Protein AF-A0A3R6I8G3-F1 (afdb_monomer)

Nearest PDB structures (foldseek):
  6juv-assembly1_A  TM=8.403E-01  e=1.743E-01  Pyrococcus yayanosii CH1
  6eml-assembly1_r  TM=7.770E-01  e=7.997E-02  Saccharomyces cerevisiae S288C
  6jmi-assembly2_C  TM=5.742E-01  e=1.037E-01  Mycobacterium tuberculosis H37Rv
  2l01-assembly1_B  TM=5.287E-01  e=1.344E-01  Phocaeicola vulgatus ATCC 8482
  4jba-assembly1_B  TM=5.436E-01  e=2.930E-01  Escherichia coli K-12

Mean predicted aligned error: 3.14 Å

Organism: NCBI:txid165179

Structure (mmCIF, N/CA/C/O backbone):
data_AF-A0A3R6I8G3-F1
#
_entry.id   AF-A0A3R6I8G3-F1
#
loop_
_atom_site.group_PDB
_atom_site.id
_atom_site.type_symbol
_atom_site.label_atom_id
_atom_site.label_alt_id
_atom_site.label_comp_id
_atom_site.label_asym_id
_atom_site.label_entity_id
_atom_site.label_seq_id
_atom_site.pdbx_PDB_ins_code
_atom_site.Cartn_x
_atom_site.Cartn_y
_atom_site.Cartn_z
_atom_site.occupancy
_atom_site.B_iso_or_equiv
_atom_site.auth_seq_id
_atom_site.auth_comp_id
_atom_site.auth_asym_id
_atom_site.auth_atom_id
_atom_site.pdbx_PDB_model_num
ATOM 1 N N . MET A 1 1 ? -16.827 14.245 -2.083 1.00 54.34 1 MET A N 1
ATOM 2 C CA . MET A 1 1 ? -15.421 14.523 -1.711 1.00 54.34 1 MET A CA 1
ATOM 3 C C . MET A 1 1 ? -14.841 13.215 -1.200 1.00 54.34 1 MET A C 1
ATOM 5 O O . MET A 1 1 ? -15.437 12.675 -0.280 1.00 54.34 1 MET A O 1
ATOM 9 N N . LYS A 1 2 ? -13.788 12.658 -1.816 1.00 73.94 2 LYS A N 1
ATOM 10 C CA . LYS A 1 2 ? -13.185 11.416 -1.299 1.00 73.94 2 LYS A CA 1
ATOM 11 C C . LYS A 1 2 ? -12.476 11.692 0.028 1.00 73.94 2 LYS A C 1
ATOM 13 O O . LYS A 1 2 ? -11.790 12.717 0.137 1.00 73.94 2 LYS A O 1
ATOM 18 N N . THR A 1 3 ? -12.645 10.805 1.001 1.00 90.69 3 THR A N 1
ATOM 19 C CA . THR A 1 3 ? -11.941 10.852 2.292 1.00 90.69 3 THR A CA 1
ATOM 20 C C . THR A 1 3 ? -10.439 10.639 2.092 1.00 90.69 3 THR A C 1
ATOM 22 O O . THR A 1 3 ? -10.003 10.132 1.057 1.00 90.69 3 THR A O 1
ATOM 25 N N . GLU A 1 4 ? -9.621 11.027 3.070 1.00 90.94 4 GLU A N 1
ATOM 26 C CA . GLU A 1 4 ? -8.171 10.794 3.017 1.00 90.94 4 GLU A CA 1
ATOM 27 C C . GLU A 1 4 ? -7.837 9.303 2.840 1.00 90.94 4 GLU A C 1
ATOM 29 O O . GLU A 1 4 ? -7.033 8.955 1.977 1.00 90.94 4 GLU A O 1
ATOM 34 N N . LYS A 1 5 ? -8.557 8.420 3.550 1.00 94.25 5 LYS A N 1
ATOM 35 C CA . LYS A 1 5 ? -8.473 6.956 3.414 1.00 94.25 5 LYS A CA 1
ATOM 36 C C . LYS A 1 5 ? -8.686 6.483 1.982 1.00 94.25 5 LYS A C 1
ATOM 38 O O . LYS A 1 5 ? -7.873 5.734 1.451 1.00 94.25 5 LYS A O 1
ATOM 43 N N . GLU A 1 6 ? -9.761 6.936 1.339 1.00 94.75 6 GLU A N 1
ATOM 44 C CA . GLU A 1 6 ? -10.080 6.554 -0.042 1.00 94.75 6 GLU A CA 1
ATOM 45 C C . GLU A 1 6 ? -9.023 7.037 -1.036 1.00 94.75 6 GLU A C 1
ATOM 47 O O . GLU A 1 6 ? -8.751 6.355 -2.024 1.00 94.75 6 GLU A O 1
ATOM 52 N N . LYS A 1 7 ? -8.422 8.208 -0.792 1.00 95.19 7 LYS A N 1
ATOM 53 C CA . LYS A 1 7 ? -7.345 8.722 -1.643 1.00 95.19 7 LYS A CA 1
ATOM 54 C C . LYS A 1 7 ? -6.060 7.909 -1.476 1.00 95.19 7 LYS A C 1
ATOM 56 O O . LYS A 1 7 ? -5.464 7.547 -2.484 1.00 95.19 7 LYS A O 1
ATOM 61 N N . ILE A 1 8 ? -5.669 7.580 -0.241 1.00 95.25 8 ILE A N 1
ATOM 62 C CA . ILE A 1 8 ? -4.497 6.729 0.020 1.00 95.25 8 ILE A CA 1
ATOM 63 C C . ILE A 1 8 ? -4.698 5.337 -0.583 1.00 95.25 8 ILE A C 1
ATOM 65 O O . ILE A 1 8 ? -3.810 4.844 -1.271 1.00 95.25 8 ILE A O 1
ATOM 69 N N . LEU A 1 9 ? -5.875 4.727 -0.408 1.00 96.06 9 LEU A N 1
ATOM 70 C CA . LEU A 1 9 ? -6.188 3.436 -1.029 1.00 96.06 9 LEU A CA 1
ATOM 71 C C . LEU A 1 9 ? -6.094 3.496 -2.556 1.00 96.06 9 LEU A C 1
ATOM 73 O O . LEU A 1 9 ? -5.524 2.593 -3.159 1.00 96.06 9 LEU A O 1
ATOM 77 N N . ALA A 1 10 ? -6.609 4.557 -3.183 1.00 95.38 10 ALA A N 1
ATOM 78 C CA . ALA A 1 10 ? -6.511 4.723 -4.630 1.00 95.38 10 ALA A CA 1
ATOM 79 C C . ALA A 1 10 ? -5.052 4.820 -5.105 1.00 95.38 10 ALA A C 1
ATOM 81 O O . ALA A 1 10 ? -4.700 4.192 -6.096 1.00 95.38 10 ALA A O 1
ATOM 82 N N . ILE A 1 11 ? -4.204 5.547 -4.373 1.00 95.25 11 ILE A N 1
ATOM 83 C CA . ILE A 1 11 ? -2.776 5.686 -4.698 1.00 95.25 11 ILE A CA 1
ATOM 84 C C . ILE A 1 11 ? -2.035 4.365 -4.534 1.00 95.25 11 ILE A C 1
ATOM 86 O O . ILE A 1 11 ? -1.232 4.009 -5.392 1.00 95.25 11 ILE A O 1
ATOM 90 N N . ILE A 1 12 ? -2.311 3.624 -3.456 1.00 95.75 12 ILE A N 1
ATOM 91 C CA . ILE A 1 12 ? -1.720 2.299 -3.274 1.00 95.75 12 ILE A CA 1
ATOM 92 C C . ILE A 1 12 ? -2.153 1.406 -4.445 1.00 95.75 12 ILE A C 1
ATOM 94 O O . ILE A 1 12 ? -1.292 0.833 -5.098 1.00 95.75 12 ILE A O 1
ATOM 98 N N . ALA A 1 13 ? -3.447 1.355 -4.782 1.00 96.12 13 ALA A N 1
ATOM 99 C CA . ALA A 1 13 ? -3.949 0.554 -5.902 1.00 96.12 13 ALA A CA 1
ATOM 100 C C . ALA A 1 13 ? -3.274 0.902 -7.240 1.00 96.12 13 ALA A C 1
ATOM 102 O O . ALA A 1 13 ? -2.890 0.004 -7.984 1.00 96.12 13 ALA A O 1
ATOM 103 N N . GLU A 1 14 ? -3.126 2.196 -7.529 1.00 96.19 14 GLU A N 1
ATOM 104 C CA . GLU A 1 14 ? -2.496 2.713 -8.746 1.00 96.19 14 GLU A CA 1
ATOM 105 C C . GLU A 1 14 ? -1.039 2.243 -8.858 1.00 96.19 14 GLU A C 1
ATOM 107 O O . GLU A 1 14 ? -0.682 1.577 -9.828 1.00 96.19 14 GLU A O 1
ATOM 112 N N . ILE A 1 15 ? -0.222 2.492 -7.829 1.00 95.69 15 ILE A N 1
ATOM 113 C CA . ILE A 1 15 ? 1.202 2.118 -7.835 1.00 95.69 15 ILE A CA 1
ATOM 114 C C . ILE A 1 15 ? 1.367 0.593 -7.865 1.00 95.69 15 ILE A C 1
ATOM 116 O O . ILE A 1 15 ? 2.269 0.070 -8.522 1.00 95.69 15 ILE A O 1
ATOM 120 N N . GLN A 1 16 ? 0.496 -0.149 -7.176 1.00 95.19 16 GLN A N 1
ATOM 121 C CA . GLN A 1 16 ? 0.513 -1.608 -7.246 1.00 95.19 16 GLN A CA 1
ATOM 122 C C . GLN A 1 16 ? 0.222 -2.112 -8.659 1.00 95.19 16 GLN A C 1
ATOM 124 O O . GLN A 1 16 ? 0.949 -2.979 -9.137 1.00 95.19 16 GLN A O 1
ATOM 129 N N . ALA A 1 17 ? -0.789 -1.561 -9.334 1.00 95.44 17 ALA A N 1
ATOM 130 C CA . ALA A 1 17 ? -1.133 -1.947 -10.698 1.00 95.44 17 ALA A CA 1
ATOM 131 C C . ALA A 1 17 ? 0.005 -1.635 -11.685 1.00 95.44 17 ALA A C 1
ATOM 133 O O . ALA A 1 17 ? 0.315 -2.464 -12.540 1.00 95.44 17 ALA A O 1
ATOM 134 N N . GLU A 1 18 ? 0.676 -0.487 -11.536 1.00 96.06 18 GLU A N 1
ATOM 135 C CA . GLU A 1 18 ? 1.868 -0.138 -12.324 1.00 96.06 18 GLU A CA 1
ATOM 136 C C . GLU A 1 18 ? 3.003 -1.154 -12.121 1.00 96.06 18 GLU A C 1
ATOM 138 O O . GLU A 1 18 ? 3.615 -1.614 -13.088 1.00 96.06 18 GLU A O 1
ATOM 143 N N . ARG A 1 19 ? 3.260 -1.557 -10.869 1.00 95.44 19 ARG A N 1
ATOM 144 C CA . ARG A 1 19 ? 4.285 -2.559 -10.532 1.00 95.44 19 ARG A CA 1
ATOM 145 C C . ARG A 1 19 ? 3.928 -3.949 -11.045 1.00 95.44 19 ARG A C 1
ATOM 147 O O . ARG A 1 19 ? 4.796 -4.622 -11.596 1.00 95.44 19 ARG A O 1
ATOM 154 N N . GLU A 1 20 ? 2.672 -4.366 -10.904 1.00 94.75 20 GLU A N 1
ATOM 155 C CA . GLU A 1 20 ? 2.171 -5.631 -11.451 1.00 94.75 20 GLU A CA 1
ATOM 156 C C . GLU A 1 20 ? 2.318 -5.655 -12.982 1.00 94.75 20 GLU A C 1
ATOM 158 O O . GLU A 1 20 ? 2.858 -6.619 -13.524 1.00 94.75 20 GLU A O 1
ATOM 163 N N . ALA A 1 21 ? 1.945 -4.573 -13.678 1.00 96.56 21 ALA A N 1
ATOM 164 C CA . ALA A 1 21 ? 2.119 -4.443 -15.127 1.00 96.56 21 ALA A CA 1
ATOM 165 C C . ALA A 1 21 ? 3.599 -4.471 -15.558 1.00 96.56 21 ALA A C 1
ATOM 167 O O . ALA A 1 21 ? 3.928 -4.989 -16.626 1.00 96.56 21 ALA A O 1
ATOM 168 N N . ALA A 1 22 ? 4.500 -3.962 -14.713 1.00 97.25 22 ALA A N 1
ATOM 169 C CA . ALA A 1 22 ? 5.947 -4.013 -14.912 1.00 97.25 22 ALA A CA 1
ATOM 170 C C . ALA A 1 22 ? 6.599 -5.339 -14.462 1.00 97.25 22 ALA A C 1
ATOM 172 O O . ALA A 1 22 ? 7.820 -5.469 -14.545 1.00 97.25 22 ALA A O 1
ATOM 173 N N . ASN A 1 23 ? 5.821 -6.329 -14.005 1.00 95.00 23 ASN A N 1
ATOM 174 C CA . ASN A 1 23 ? 6.305 -7.598 -13.440 1.00 95.00 23 ASN A CA 1
ATOM 175 C C . ASN A 1 23 ? 7.230 -7.436 -12.213 1.00 95.00 23 ASN A C 1
ATOM 177 O O . ASN A 1 23 ? 8.107 -8.265 -11.965 1.00 95.00 23 ASN A O 1
ATOM 181 N N . ILE A 1 24 ? 7.037 -6.379 -11.422 1.00 92.44 24 ILE A N 1
ATOM 182 C CA . ILE A 1 24 ? 7.777 -6.133 -10.179 1.00 92.44 24 ILE A CA 1
ATOM 183 C C . ILE A 1 24 ? 7.061 -6.836 -9.019 1.00 92.44 24 ILE A C 1
ATOM 185 O O . ILE A 1 24 ? 5.918 -6.516 -8.692 1.00 92.44 24 ILE A O 1
ATOM 189 N N . VAL A 1 25 ? 7.752 -7.771 -8.357 1.00 89.06 25 VAL A N 1
AT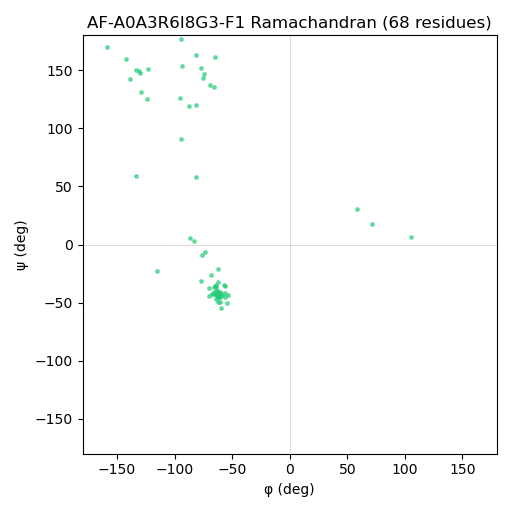OM 190 C CA . VAL A 1 25 ? 7.211 -8.570 -7.244 1.00 89.06 25 VAL A CA 1
ATOM 191 C C . VAL A 1 25 ? 8.163 -8.522 -6.036 1.00 89.06 25 VAL A C 1
ATOM 193 O O . VAL A 1 25 ? 9.355 -8.777 -6.209 1.00 89.06 25 VAL A O 1
ATOM 196 N N . PRO A 1 26 ? 7.676 -8.244 -4.807 1.00 88.69 26 PRO A N 1
ATOM 197 C CA . PRO A 1 26 ? 6.284 -7.944 -4.465 1.00 88.69 26 PRO A CA 1
ATOM 198 C C . PRO A 1 26 ? 5.874 -6.518 -4.881 1.00 88.69 26 PRO A C 1
ATOM 200 O O . PRO A 1 26 ? 6.675 -5.599 -4.699 1.00 88.69 26 PRO A O 1
ATOM 203 N N . PRO A 1 27 ? 4.629 -6.292 -5.350 1.00 94.19 27 PRO A N 1
ATOM 204 C CA . PRO A 1 27 ? 4.143 -4.973 -5.753 1.00 94.19 27 PRO A CA 1
ATOM 205 C C . PRO A 1 27 ? 3.711 -4.185 -4.512 1.00 94.19 27 PRO A C 1
ATOM 207 O O . PRO A 1 27 ? 2.546 -3.859 -4.343 1.00 94.19 27 PRO A O 1
ATOM 210 N N . HIS A 1 28 ? 4.621 -3.975 -3.567 1.00 94.06 28 HIS A N 1
ATOM 211 C CA . HIS A 1 28 ? 4.366 -3.170 -2.373 1.00 94.06 28 HIS A CA 1
ATOM 212 C C . HIS A 1 28 ? 4.512 -1.682 -2.691 1.00 94.06 28 HIS A C 1
ATOM 214 O O . HIS A 1 28 ? 5.093 -1.349 -3.708 1.00 94.06 28 HIS A O 1
ATOM 220 N N . VAL A 1 29 ? 4.008 -0.789 -1.849 1.00 95.31 29 VAL A N 1
ATOM 221 C CA . VAL A 1 29 ? 4.129 0.670 -2.009 1.00 95.31 29 VAL A CA 1
ATOM 222 C C . VAL A 1 29 ? 4.776 1.232 -0.754 1.00 95.31 29 VAL A C 1
ATOM 224 O O . VAL A 1 29 ? 4.291 0.961 0.342 1.00 95.31 29 VAL A O 1
ATOM 227 N N . LEU A 1 30 ? 5.875 1.967 -0.887 1.00 95.06 30 LEU A N 1
ATOM 228 C CA . LEU A 1 30 ? 6.618 2.527 0.242 1.00 95.06 30 LEU A CA 1
ATOM 229 C C . LEU A 1 30 ? 5.911 3.759 0.819 1.00 95.06 30 LEU A C 1
ATOM 231 O O . LEU A 1 30 ? 5.252 4.507 0.091 1.00 95.06 30 LEU A O 1
ATOM 235 N N . THR A 1 31 ? 6.102 4.025 2.114 1.00 94.75 31 THR A N 1
ATOM 236 C CA . THR A 1 31 ? 5.605 5.257 2.754 1.00 94.75 31 THR A CA 1
ATOM 237 C C . THR A 1 31 ? 6.081 6.500 2.005 1.00 94.75 31 THR A C 1
ATOM 239 O O . THR A 1 31 ? 5.291 7.412 1.758 1.00 94.75 31 THR A O 1
ATOM 242 N N . ALA A 1 32 ? 7.353 6.524 1.600 1.00 93.56 32 ALA A N 1
ATOM 243 C CA . ALA A 1 32 ? 7.938 7.632 0.853 1.00 93.56 32 ALA A CA 1
ATOM 244 C C . ALA A 1 32 ? 7.178 7.940 -0.450 1.00 93.56 32 ALA A C 1
ATOM 246 O O . ALA A 1 32 ? 7.015 9.103 -0.810 1.00 93.56 32 ALA A O 1
ATOM 247 N N . GLU A 1 33 ? 6.653 6.924 -1.138 1.00 94.31 33 GLU A N 1
ATOM 248 C CA . GLU A 1 33 ? 5.883 7.115 -2.372 1.00 94.31 33 GLU A CA 1
ATOM 249 C C . GLU A 1 33 ? 4.521 7.752 -2.093 1.00 94.31 33 GLU A C 1
ATOM 251 O O . GLU A 1 33 ? 4.081 8.628 -2.835 1.00 94.31 33 GLU A O 1
ATOM 256 N N . ILE A 1 34 ? 3.888 7.376 -0.982 1.00 94.69 34 ILE A N 1
ATOM 257 C CA . ILE A 1 34 ? 2.635 7.982 -0.520 1.00 94.69 34 ILE A CA 1
ATOM 258 C C . ILE A 1 34 ? 2.871 9.452 -0.132 1.00 94.69 34 ILE A C 1
ATOM 260 O O . ILE A 1 34 ? 2.086 10.328 -0.504 1.00 94.69 34 ILE A O 1
ATOM 264 N N . ILE A 1 35 ? 3.988 9.750 0.539 1.00 94.25 35 ILE A N 1
ATOM 265 C CA . ILE A 1 35 ? 4.384 11.122 0.899 1.00 94.25 35 ILE A CA 1
ATOM 266 C C . ILE A 1 35 ? 4.657 11.962 -0.354 1.00 94.25 35 ILE A C 1
ATOM 268 O O . ILE A 1 35 ? 4.162 13.087 -0.456 1.00 94.25 35 ILE A O 1
ATOM 272 N N . ASN A 1 36 ? 5.360 11.405 -1.344 1.00 94.00 36 ASN A N 1
ATOM 273 C CA . ASN A 1 36 ? 5.641 12.070 -2.621 1.00 94.00 36 ASN A CA 1
ATOM 274 C C . ASN A 1 36 ? 4.367 12.398 -3.420 1.00 94.00 36 ASN A C 1
ATOM 276 O O . ASN A 1 36 ? 4.384 13.297 -4.259 1.00 94.00 36 ASN A O 1
ATOM 280 N N . ARG A 1 37 ? 3.246 11.718 -3.139 1.00 91.44 37 ARG A N 1
ATOM 281 C CA . ARG A 1 37 ? 1.918 12.016 -3.705 1.00 91.44 37 ARG A CA 1
ATOM 282 C C . ARG A 1 37 ? 1.135 13.082 -2.916 1.00 91.44 37 ARG A C 1
ATOM 284 O O . ARG A 1 37 ? -0.014 13.356 -3.253 1.00 91.44 37 ARG A O 1
ATOM 291 N N . GLY A 1 38 ? 1.741 13.703 -1.899 1.00 90.00 38 GLY A N 1
ATOM 292 C CA . GLY A 1 38 ? 1.198 14.866 -1.186 1.00 90.00 38 GLY A CA 1
ATOM 293 C C . GLY A 1 38 ? 0.629 14.591 0.211 1.00 90.00 38 GLY A C 1
ATOM 294 O O . GLY A 1 38 ? 0.076 15.504 0.822 1.00 90.00 38 GLY A O 1
ATOM 295 N N . PHE A 1 39 ? 0.768 13.375 0.747 1.00 91.31 39 PHE A N 1
ATOM 296 C CA . PHE A 1 39 ? 0.290 13.025 2.092 1.00 91.31 39 PHE A CA 1
ATOM 297 C C . PHE A 1 39 ? 1.430 13.182 3.095 1.00 91.31 39 PHE A C 1
ATOM 299 O O . PHE A 1 39 ? 2.193 12.249 3.313 1.00 91.31 39 PHE A O 1
ATOM 306 N N . GLN A 1 40 ? 1.578 14.365 3.696 1.00 86.19 40 GLN A N 1
ATOM 307 C CA . GLN A 1 40 ? 2.737 14.661 4.555 1.00 86.19 40 GLN A CA 1
ATOM 308 C C . GLN A 1 40 ? 2.760 13.867 5.873 1.00 86.19 40 GLN A C 1
ATOM 310 O O . GLN A 1 40 ? 3.833 13.607 6.416 1.00 86.19 40 GLN A O 1
ATOM 315 N N . HIS A 1 41 ? 1.595 13.441 6.374 1.00 88.94 41 HIS A N 1
ATOM 316 C CA . HIS A 1 41 ? 1.464 12.707 7.639 1.00 88.94 41 HIS A CA 1
ATOM 317 C C . HIS A 1 41 ? 0.551 11.471 7.506 1.00 88.94 41 HIS A C 1
ATOM 319 O O . HIS A 1 41 ? -0.445 11.363 8.220 1.00 88.94 41 HIS A O 1
ATOM 325 N N . PRO A 1 42 ? 0.873 10.502 6.625 1.00 93.50 42 PRO A N 1
ATOM 326 C CA . PRO A 1 42 ? -0.059 9.435 6.258 1.00 93.50 42 PRO A CA 1
ATOM 327 C C . PRO A 1 42 ? -0.194 8.352 7.340 1.00 93.50 42 PRO A C 1
ATOM 329 O O . PRO A 1 42 ? -1.050 7.479 7.235 1.00 93.50 42 PRO A O 1
ATOM 332 N N . TYR A 1 43 ? 0.650 8.372 8.377 1.00 93.56 43 TYR A N 1
ATOM 333 C CA . TYR A 1 43 ? 0.788 7.281 9.344 1.00 93.56 43 TYR A CA 1
ATOM 334 C C . TYR A 1 43 ? -0.497 6.959 10.103 1.00 93.56 43 TYR A C 1
ATOM 336 O O . TYR A 1 43 ? -0.808 5.785 10.286 1.00 93.56 43 TYR A O 1
ATOM 344 N N . GLN A 1 44 ? -1.258 7.974 10.525 1.00 94.06 44 GLN A N 1
ATOM 345 C CA . GLN A 1 44 ? -2.525 7.735 11.216 1.00 94.06 44 GLN A CA 1
ATOM 346 C C . GLN A 1 44 ? -3.501 6.998 10.292 1.00 94.06 44 GLN A C 1
ATOM 348 O O . GLN A 1 44 ? -4.035 5.952 10.653 1.00 94.06 44 GLN A O 1
ATOM 353 N N . THR A 1 45 ? -3.673 7.499 9.072 1.00 95.00 45 THR A N 1
ATOM 354 C CA . THR A 1 45 ? -4.573 6.905 8.085 1.00 95.00 45 THR A CA 1
ATOM 355 C C . THR A 1 45 ? -4.131 5.499 7.682 1.00 95.00 45 THR A C 1
ATOM 357 O O . THR A 1 45 ? -4.968 4.608 7.568 1.00 95.00 45 THR A O 1
ATOM 360 N N . LEU A 1 46 ? -2.827 5.268 7.510 1.00 95.75 46 LEU A N 1
ATOM 361 C CA . LEU A 1 46 ? -2.265 3.950 7.204 1.00 95.75 46 LEU A CA 1
ATOM 362 C C . LEU A 1 46 ? -2.501 2.954 8.343 1.00 95.75 46 LEU A C 1
ATOM 364 O O . LEU A 1 46 ? -2.909 1.824 8.084 1.00 95.75 46 LEU A O 1
ATOM 368 N N . ASN A 1 47 ? -2.320 3.374 9.598 1.00 95.31 47 ASN A N 1
ATOM 369 C CA . ASN A 1 47 ? -2.608 2.536 10.762 1.00 95.31 47 ASN A CA 1
ATOM 370 C C . ASN A 1 47 ? -4.093 2.166 10.842 1.00 95.31 47 ASN A C 1
ATOM 372 O O . ASN A 1 47 ? -4.420 1.006 11.085 1.00 95.31 47 ASN A O 1
ATOM 376 N N . GLU A 1 48 ? -4.988 3.125 10.599 1.00 96.00 48 GLU A N 1
ATOM 377 C CA . GLU A 1 48 ? -6.431 2.874 10.559 1.00 96.00 48 GLU A CA 1
ATOM 378 C C . GLU A 1 48 ? -6.797 1.897 9.430 1.00 96.00 48 GLU A C 1
ATOM 380 O O . GLU A 1 48 ? -7.513 0.929 9.667 1.00 96.00 48 GLU A O 1
ATOM 385 N N . LEU A 1 49 ? -6.242 2.074 8.226 1.00 96.25 49 LEU A N 1
ATOM 386 C CA . LEU A 1 49 ? -6.461 1.163 7.096 1.00 96.25 49 LEU A CA 1
ATOM 387 C C . LEU A 1 49 ? -5.919 -0.252 7.356 1.00 96.25 49 LEU A C 1
ATOM 389 O O . LEU A 1 49 ? -6.545 -1.233 6.944 1.00 96.25 49 LEU A O 1
ATOM 393 N N . CYS A 1 50 ? -4.780 -0.373 8.044 1.00 95.81 50 CYS A N 1
ATOM 394 C CA . CYS A 1 50 ? -4.245 -1.654 8.510 1.00 95.81 50 CYS A CA 1
ATOM 395 C C . CYS A 1 50 ? -5.184 -2.310 9.534 1.00 95.81 50 CYS A C 1
ATOM 397 O O . CYS A 1 50 ? -5.491 -3.496 9.410 1.00 95.81 50 CYS A O 1
ATOM 399 N N . ALA A 1 51 ? -5.666 -1.551 10.523 1.00 95.88 51 ALA A N 1
ATOM 400 C CA . ALA A 1 51 ? -6.577 -2.046 11.559 1.00 95.88 51 ALA A CA 1
ATOM 401 C C . ALA A 1 51 ? -7.939 -2.477 10.984 1.00 95.88 51 ALA A C 1
ATOM 403 O O . ALA A 1 51 ? -8.505 -3.480 11.411 1.00 95.88 51 ALA A O 1
ATOM 404 N N . GLU A 1 52 ? -8.430 -1.766 9.967 1.00 95.62 52 GLU A N 1
ATOM 405 C CA . GLU A 1 52 ? -9.632 -2.116 9.198 1.00 95.62 52 GLU A CA 1
ATOM 406 C C . GLU A 1 52 ? -9.415 -3.295 8.2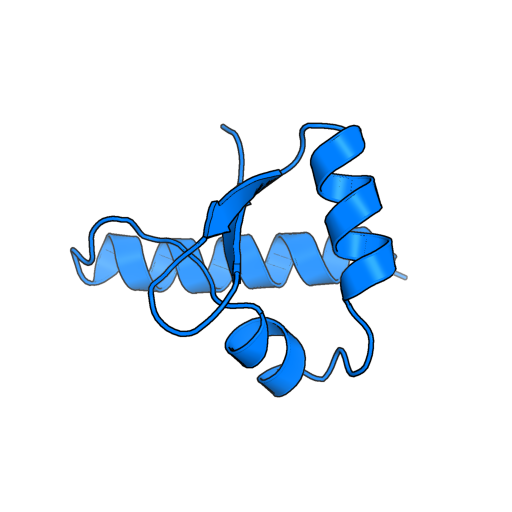30 1.00 95.62 52 GLU A C 1
ATOM 408 O O . GLU A 1 52 ? -10.358 -3.747 7.576 1.00 95.62 52 GLU A O 1
ATOM 413 N N . GLY A 1 53 ? -8.178 -3.785 8.092 1.00 95.62 53 GLY A N 1
ATOM 414 C CA . GLY A 1 53 ? -7.828 -4.895 7.209 1.00 95.62 53 GLY A CA 1
ATOM 415 C C . GLY A 1 53 ? -7.874 -4.559 5.716 1.00 95.62 53 GLY A C 1
ATOM 416 O O . GLY A 1 53 ? -7.931 -5.478 4.900 1.00 95.62 53 GLY A O 1
ATOM 417 N N . LYS A 1 54 ? -7.854 -3.273 5.342 1.00 96.44 54 LYS A N 1
ATOM 418 C CA . LYS A 1 54 ? -7.878 -2.815 3.940 1.00 96.44 54 LYS A CA 1
ATOM 419 C C . LYS A 1 54 ? -6.523 -2.954 3.250 1.00 96.44 54 LYS A C 1
ATOM 421 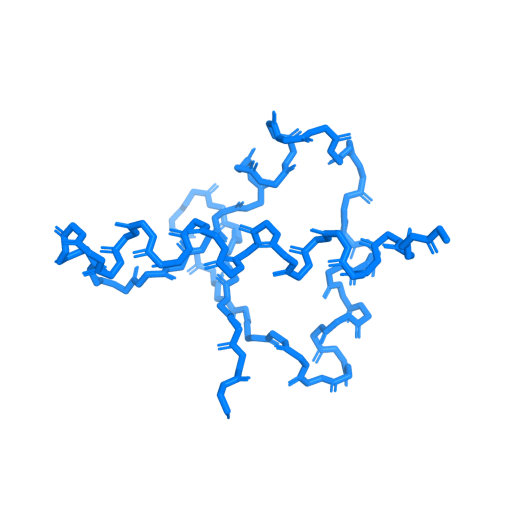O O . LYS A 1 54 ? -6.465 -3.182 2.042 1.00 96.44 54 LYS A O 1
ATOM 426 N N . ILE A 1 55 ? -5.444 -2.824 4.015 1.00 97.00 55 ILE A N 1
ATOM 427 C CA . ILE A 1 55 ? -4.071 -2.974 3.534 1.00 97.00 55 ILE A CA 1
ATOM 428 C C . ILE A 1 55 ? -3.287 -3.909 4.457 1.00 97.00 55 ILE A C 1
ATOM 430 O O . ILE A 1 55 ? -3.538 -3.967 5.660 1.00 97.00 55 ILE A O 1
ATOM 434 N N . ASN A 1 56 ? -2.324 -4.628 3.890 1.00 95.69 56 ASN A N 1
ATOM 435 C CA . ASN A 1 56 ? -1.253 -5.274 4.634 1.00 95.69 56 ASN A CA 1
ATOM 436 C C . ASN A 1 56 ? -0.049 -4.339 4.681 1.00 95.69 56 ASN A C 1
ATOM 438 O O . ASN A 1 56 ? 0.171 -3.559 3.751 1.00 95.69 56 ASN A O 1
ATOM 442 N N . TRP A 1 57 ? 0.770 -4.486 5.716 1.00 94.6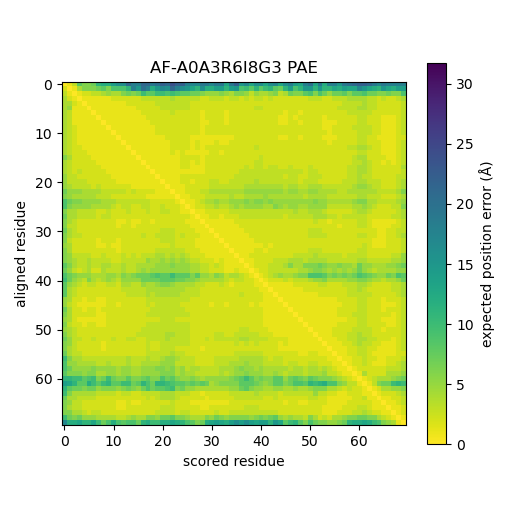2 57 TRP A N 1
ATOM 443 C CA . TRP A 1 57 ? 2.047 -3.799 5.822 1.00 94.62 57 TRP A CA 1
ATOM 444 C C . TRP A 1 57 ? 3.187 -4.800 6.000 1.00 94.62 57 TRP A C 1
ATOM 446 O O . TRP A 1 57 ? 3.009 -5.886 6.555 1.00 94.62 57 TRP A O 1
ATOM 456 N N . CYS A 1 58 ? 4.370 -4.425 5.534 1.00 91.94 58 CYS A N 1
ATOM 457 C CA . CYS A 1 58 ? 5.614 -5.109 5.844 1.00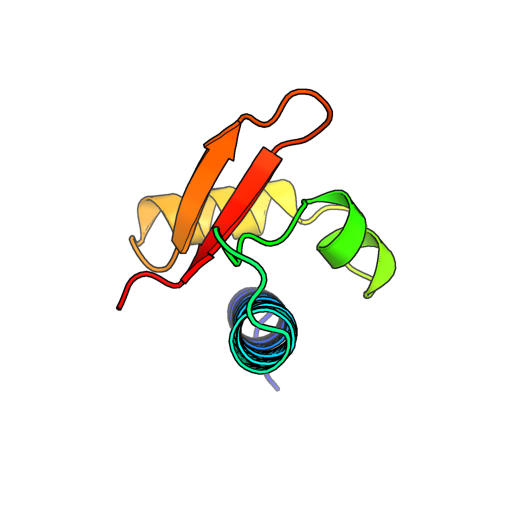 91.94 58 CYS A CA 1
ATOM 458 C C . CYS A 1 58 ? 6.743 -4.091 6.016 1.00 91.94 58 CYS A C 1
ATOM 460 O O . CYS A 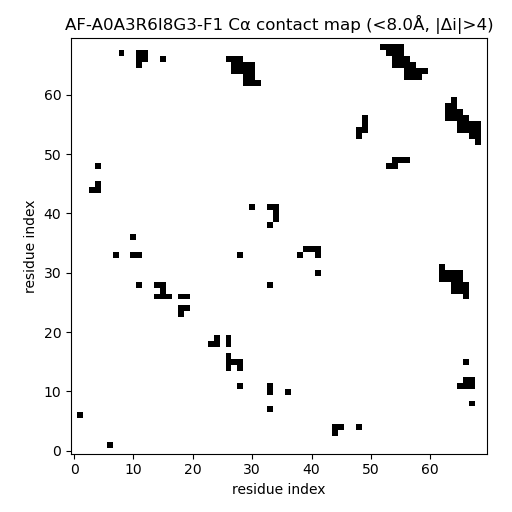1 58 ? 6.659 -2.943 5.575 1.00 91.94 58 CYS A O 1
ATOM 462 N N . ARG A 1 59 ? 7.812 -4.509 6.692 1.00 91.69 59 ARG A N 1
ATOM 463 C CA . ARG A 1 59 ? 9.021 -3.701 6.843 1.00 91.69 59 ARG A CA 1
ATOM 464 C C . ARG A 1 59 ? 10.023 -4.102 5.767 1.00 91.69 59 ARG A C 1
ATOM 466 O O . ARG A 1 59 ? 10.372 -5.275 5.664 1.00 91.69 59 ARG A O 1
ATOM 473 N N . THR A 1 60 ? 10.495 -3.131 4.996 1.00 87.00 60 THR A N 1
ATOM 474 C CA . THR A 1 60 ? 11.636 -3.305 4.086 1.00 87.00 60 THR A CA 1
ATOM 475 C C . THR A 1 60 ? 12.927 -2.865 4.779 1.00 87.00 60 THR A C 1
ATOM 477 O O . THR A 1 60 ? 12.903 -2.380 5.912 1.00 87.00 60 THR A O 1
ATOM 480 N N . LEU A 1 61 ? 14.068 -3.018 4.101 1.00 86.19 61 LEU A N 1
ATOM 481 C CA . LEU A 1 61 ? 15.359 -2.526 4.595 1.00 86.19 61 LEU A CA 1
ATOM 482 C C . LEU A 1 61 ? 15.344 -1.014 4.879 1.00 86.19 61 LEU A C 1
ATOM 484 O O . LEU A 1 61 ? 15.979 -0.578 5.834 1.00 86.19 61 LEU A O 1
ATOM 488 N N . ASN A 1 62 ? 14.603 -0.238 4.079 1.00 80.56 62 ASN A N 1
ATOM 489 C CA . ASN A 1 62 ? 14.703 1.223 4.061 1.00 80.56 62 ASN A CA 1
ATOM 490 C C . ASN A 1 62 ? 13.431 1.949 4.533 1.00 80.56 62 ASN A C 1
ATOM 492 O O . ASN A 1 62 ? 13.522 3.098 4.949 1.00 80.56 62 ASN A O 1
ATOM 496 N N . ASP A 1 63 ? 12.257 1.313 4.464 1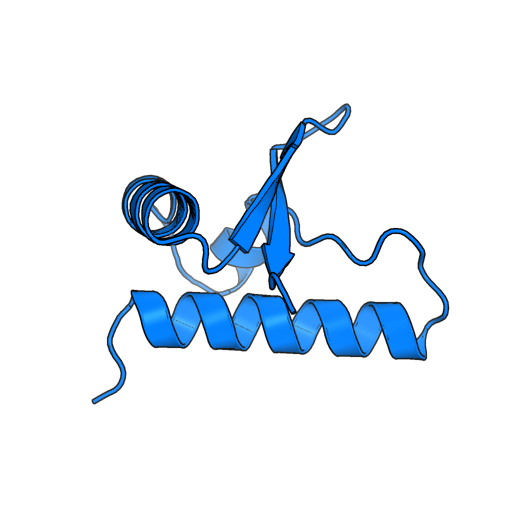.00 88.06 63 ASP A N 1
ATOM 497 C CA . ASP A 1 63 ? 10.963 1.947 4.776 1.00 88.06 63 ASP A CA 1
ATOM 498 C C . ASP A 1 63 ? 9.877 0.901 5.122 1.00 88.06 63 ASP A C 1
ATOM 500 O O . ASP A 1 63 ? 10.056 -0.309 4.926 1.00 88.06 63 ASP A O 1
ATOM 504 N N . MET A 1 64 ? 8.730 1.353 5.623 1.00 93.94 64 MET A N 1
ATOM 505 C CA . MET A 1 64 ? 7.495 0.571 5.641 1.00 93.94 64 MET A CA 1
ATOM 506 C C . MET A 1 64 ? 6.888 0.510 4.242 1.00 93.94 64 MET A C 1
ATOM 508 O O . MET A 1 64 ? 6.985 1.454 3.456 1.00 93.94 64 MET A O 1
ATOM 512 N N . ALA A 1 65 ? 6.253 -0.616 3.945 1.00 94.62 65 ALA A N 1
ATOM 513 C CA . ALA A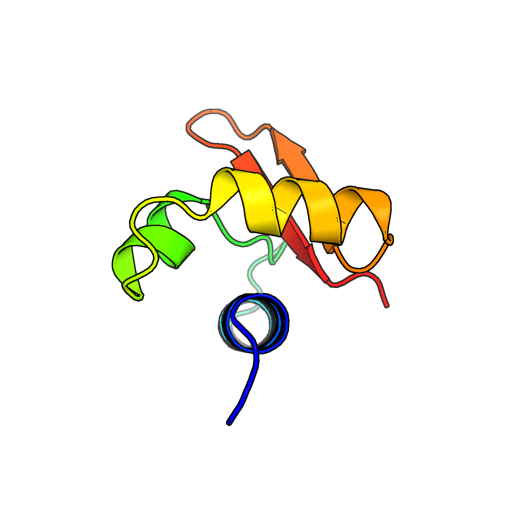 1 65 ? 5.605 -0.846 2.675 1.00 94.62 65 ALA A CA 1
ATOM 514 C C . ALA A 1 65 ? 4.208 -1.431 2.853 1.00 94.62 65 ALA A C 1
ATOM 516 O O . ALA A 1 65 ? 3.953 -2.167 3.806 1.00 94.62 65 ALA A O 1
ATOM 517 N N . PHE A 1 66 ? 3.324 -1.127 1.909 1.00 96.44 66 PHE A N 1
ATOM 518 C CA . PHE A 1 66 ? 1.901 -1.427 1.984 1.00 96.44 66 PHE A CA 1
ATOM 519 C C . PHE A 1 66 ? 1.408 -2.123 0.717 1.00 96.44 66 PHE A C 1
ATOM 521 O O . PHE A 1 66 ? 1.899 -1.872 -0.381 1.00 96.44 66 PHE A O 1
ATOM 528 N N . THR A 1 67 ? 0.423 -3.003 0.866 1.00 96.31 67 THR A N 1
ATOM 529 C CA . THR A 1 67 ? -0.285 -3.654 -0.249 1.00 96.31 67 THR A CA 1
ATOM 530 C C . THR A 1 67 ? -1.770 -3.708 0.069 1.00 96.31 67 THR A C 1
ATOM 532 O O . THR A 1 67 ? -2.137 -3.939 1.218 1.00 96.31 67 THR A O 1
ATOM 535 N N . ILE A 1 68 ? -2.641 -3.520 -0.915 1.00 95.19 68 ILE A N 1
ATOM 536 C CA . ILE A 1 68 ? -4.077 -3.742 -0.753 1.00 95.19 68 ILE A CA 1
ATOM 537 C C . ILE A 1 68 ? -4.330 -5.223 -0.514 1.00 95.19 68 ILE A C 1
ATOM 539 O O . ILE A 1 68 ? -3.781 -6.096 -1.194 1.00 95.19 68 ILE A O 1
ATOM 543 N N . ARG A 1 69 ? -5.187 -5.497 0.465 1.00 87.44 69 ARG A N 1
ATOM 544 C CA . ARG A 1 69 ? -5.681 -6.842 0.723 1.00 87.44 69 ARG A CA 1
ATOM 545 C C . ARG A 1 69 ? -6.821 -7.137 -0.257 1.00 87.44 69 ARG A C 1
ATOM 547 O O . ARG A 1 69 ? -7.798 -6.393 -0.288 1.00 87.44 69 ARG A O 1
ATOM 554 N N . LYS A 1 70 ? -6.647 -8.175 -1.081 1.00 72.56 70 LYS A N 1
ATOM 555 C CA . LYS A 1 70 ? -7.696 -8.710 -1.965 1.00 72.56 70 LYS A CA 1
ATOM 556 C C . LYS A 1 70 ? -8.726 -9.497 -1.161 1.00 72.56 70 LYS A C 1
ATOM 558 O O . LYS A 1 70 ? -8.318 -10.121 -0.152 1.00 72.56 70 LYS A O 1
#

pLDDT: mean 92.51, std 6.51, range [54.34, 97.25]

Foldseek 3Di:
DDDPLRVLLVQQVVQLVVCVVVVNPPSWAFPVSSVVVPDVPCVVSVVVCVVVVQWDWDDDPPGIIIHGDD

Sequence (70 aa):
MKTEKEKILAIIAEIQAEREAANIVPPHVLTAEIINRGFQHPYQTLNELCAEGKINWCRTLNDMAFTIRK

Radius of gyration: 11.32 Å; Cα contacts (8 Å, |Δi|>4): 77; chains: 1; bounding box: 31×24×27 Å

Solvent-accessible surface area (backbone atoms only — not comparable to full-atom values): 4107 Å² total; per-residue (Å²): 133,81,50,71,61,57,51,52,52,49,52,48,52,50,56,26,50,55,27,52,75,69,71,40,80,81,44,56,40,44,56,67,60,50,35,75,74,70,40,88,73,50,62,65,54,50,51,51,36,40,73,71,57,51,30,47,77,49,79,55,99,88,46,50,30,36,36,78,54,130

Secondary stru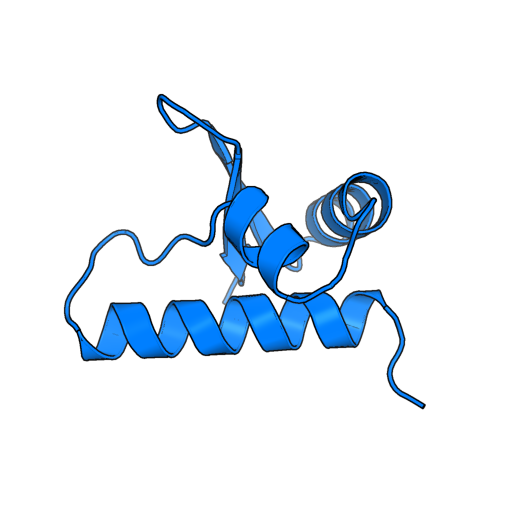cture (DSSP, 8-state):
---HHHHHHHHHHHHHHHHHHTT-SS--EEHHHHHHTT-SSTHHHHHHHHHTTSEEEEE-SSSEEEEE--